Protein AF-A0A0A2TIU3-F1 (afdb_monomer)

Radius of gyration: 14.1 Å; Cα contacts (8 Å, |Δi|>4): 49; chains: 1; bounding box: 33×19×40 Å

Sequence (68 aa):
MNIFTTLFFLVWIAIAMSNAINPRFMWKITDSWKATKEPQDSYFLIRRVGGVIFSIIGIAFFLFVFTR

Mean predicted aligned error: 3.51 Å

Nearest PDB structures (foldseek):
  6ww7-assembly1_E  TM=4.252E-01  e=5.604E+00  Homo sapiens

Foldseek 3Di:
DDPVVVVVLVVQLVLLVCLQPPVPVSCVVPPVVVDPDDDDPVVSVVSNVRSVVSNVVSVVVVVVVVVD

Solvent-accessible surface area (backbone atoms only — not comparable to full-atom values): 3718 Å² total; per-residue (Å²): 128,54,72,68,59,53,52,51,46,52,52,51,29,52,55,19,42,41,20,36,78,40,28,65,61,45,38,55,72,75,44,44,91,77,47,96,64,85,78,59,71,66,58,43,50,50,39,21,55,48,11,47,54,49,23,52,51,38,50,53,50,48,52,56,54,69,76,104

Structure (mmCIF, N/CA/C/O backbone):
data_AF-A0A0A2TIU3-F1
#
_entry.id   AF-A0A0A2TIU3-F1
#
loop_
_atom_site.group_PDB
_atom_site.id
_atom_site.type_symbol
_atom_site.label_atom_id
_atom_site.label_alt_id
_atom_site.label_comp_id
_atom_site.label_asym_id
_atom_site.label_entity_id
_atom_site.label_seq_id
_atom_site.pdbx_PDB_ins_code
_atom_site.Cartn_x
_atom_site.Cartn_y
_atom_site.Cartn_z
_atom_site.occupancy
_atom_site.B_iso_or_equiv
_atom_site.auth_seq_id
_atom_site.auth_comp_id
_atom_site.auth_asym_id
_atom_site.auth_atom_id
_atom_site.pdbx_PDB_model_num
ATOM 1 N N . MET A 1 1 ? 13.568 5.423 -17.284 1.00 80.81 1 MET A N 1
ATOM 2 C CA . MET A 1 1 ? 12.819 5.768 -16.051 1.00 80.81 1 MET A CA 1
ATOM 3 C C . MET A 1 1 ? 13.731 6.495 -15.063 1.00 80.81 1 MET A C 1
ATOM 5 O O . MET A 1 1 ? 14.820 6.003 -14.798 1.00 80.81 1 MET A O 1
ATOM 9 N N . ASN A 1 2 ? 13.324 7.659 -14.544 1.00 91.12 2 ASN A N 1
ATOM 10 C CA . ASN A 1 2 ? 14.124 8.423 -13.573 1.00 91.12 2 ASN A CA 1
ATOM 11 C C . ASN A 1 2 ? 14.005 7.822 -12.165 1.00 91.12 2 ASN A C 1
ATOM 13 O O . ASN A 1 2 ? 12.963 7.264 -11.823 1.00 91.12 2 ASN A O 1
ATOM 17 N N . ILE A 1 3 ? 15.029 8.003 -11.322 1.00 92.56 3 ILE A N 1
ATOM 18 C CA . ILE A 1 3 ? 15.057 7.461 -9.950 1.00 92.56 3 ILE A CA 1
ATOM 19 C C . ILE A 1 3 ? 13.838 7.896 -9.122 1.00 92.56 3 ILE A C 1
ATOM 21 O O . ILE A 1 3 ? 13.231 7.081 -8.432 1.00 92.56 3 ILE A O 1
ATOM 25 N N . PHE A 1 4 ? 13.413 9.154 -9.265 1.00 93.81 4 PHE A N 1
ATOM 26 C CA . PHE A 1 4 ? 12.231 9.696 -8.594 1.00 93.81 4 PHE A CA 1
ATOM 27 C C . PHE A 1 4 ? 10.944 8.966 -8.994 1.00 93.81 4 PHE A C 1
ATOM 29 O O . PHE A 1 4 ? 10.122 8.646 -8.139 1.00 93.81 4 PHE A O 1
ATOM 36 N N . THR A 1 5 ? 10.786 8.658 -10.283 1.00 92.31 5 THR A N 1
ATOM 37 C CA . THR A 1 5 ? 9.622 7.935 -10.808 1.00 92.31 5 THR A CA 1
ATOM 38 C C . THR A 1 5 ? 9.580 6.507 -10.271 1.00 92.31 5 THR A C 1
ATOM 40 O O . THR A 1 5 ? 8.527 6.044 -9.840 1.00 92.31 5 THR A O 1
ATOM 43 N N . THR A 1 6 ? 10.728 5.826 -10.228 1.00 93.19 6 THR A N 1
ATOM 44 C CA . THR A 1 6 ? 10.828 4.474 -9.666 1.00 93.19 6 THR A CA 1
ATOM 45 C C . THR A 1 6 ? 10.447 4.456 -8.187 1.00 93.19 6 THR A C 1
ATOM 47 O O . THR A 1 6 ? 9.615 3.650 -7.775 1.00 93.19 6 THR A O 1
ATOM 50 N N . LEU A 1 7 ? 11.009 5.372 -7.389 1.00 95.75 7 LEU A N 1
ATOM 51 C CA . LEU A 1 7 ? 10.709 5.469 -5.958 1.00 95.75 7 LEU A CA 1
ATOM 52 C C . LEU A 1 7 ? 9.227 5.761 -5.706 1.00 95.75 7 LEU A C 1
ATOM 54 O O . LEU A 1 7 ? 8.625 5.146 -4.829 1.00 95.75 7 LEU A O 1
ATOM 58 N N . PHE A 1 8 ? 8.622 6.641 -6.505 1.00 95.62 8 PHE A N 1
ATOM 59 C CA . PHE A 1 8 ? 7.195 6.938 -6.418 1.00 95.62 8 PHE A CA 1
ATOM 60 C C . PHE A 1 8 ? 6.325 5.687 -6.610 1.00 95.62 8 PHE A C 1
ATOM 62 O O . PHE A 1 8 ? 5.465 5.407 -5.774 1.00 95.62 8 PHE A O 1
ATOM 69 N N . PHE A 1 9 ? 6.570 4.899 -7.664 1.00 95.50 9 PHE A N 1
ATOM 70 C CA . PHE A 1 9 ? 5.802 3.676 -7.915 1.00 95.50 9 PHE A CA 1
ATOM 71 C C . PHE A 1 9 ? 6.009 2.618 -6.833 1.00 95.50 9 PHE A C 1
ATOM 73 O O . PHE A 1 9 ? 5.041 1.992 -6.405 1.00 95.50 9 PHE A O 1
ATOM 80 N N . LEU A 1 10 ? 7.241 2.444 -6.346 1.00 95.69 10 LEU A N 1
ATOM 81 C CA . LEU A 1 10 ? 7.524 1.506 -5.258 1.00 95.69 10 LEU A CA 1
ATOM 82 C C . LEU A 1 10 ? 6.756 1.876 -3.984 1.00 95.69 10 LEU A C 1
ATOM 84 O O . LEU A 1 10 ? 6.118 1.014 -3.380 1.00 95.69 10 LEU A O 1
ATOM 88 N N . VAL A 1 11 ? 6.763 3.158 -3.603 1.00 96.56 11 VAL A N 1
ATOM 89 C CA . VAL A 1 11 ? 6.029 3.645 -2.427 1.00 96.56 11 VAL A CA 1
ATOM 90 C C . VAL A 1 11 ? 4.521 3.483 -2.615 1.00 96.56 11 VAL A C 1
ATOM 92 O O . VAL A 1 11 ? 3.853 2.971 -1.717 1.00 96.56 11 VAL A O 1
ATOM 95 N N . TRP A 1 12 ? 3.981 3.850 -3.782 1.00 96.25 12 TRP A N 1
ATOM 96 C CA . TRP A 1 12 ? 2.563 3.652 -4.094 1.00 96.25 12 TRP A CA 1
ATOM 97 C C . TRP A 1 12 ? 2.167 2.186 -3.928 1.00 96.25 12 TRP A C 1
ATOM 99 O O . TRP A 1 12 ? 1.226 1.878 -3.194 1.00 96.25 12 TRP A O 1
ATOM 109 N N . ILE A 1 13 ? 2.867 1.276 -4.611 1.00 96.00 13 ILE A N 1
ATOM 110 C CA . ILE A 1 13 ? 2.524 -0.149 -4.624 1.00 96.00 13 ILE A CA 1
ATOM 111 C C . ILE A 1 13 ? 2.622 -0.722 -3.209 1.00 96.00 13 ILE A C 1
ATOM 113 O O . ILE A 1 13 ? 1.708 -1.431 -2.788 1.00 96.00 13 ILE A O 1
ATOM 117 N N . ALA A 1 14 ? 3.657 -0.360 -2.443 1.00 95.88 14 ALA A N 1
ATOM 118 C CA . ALA A 1 14 ? 3.815 -0.793 -1.057 1.00 95.88 14 ALA A CA 1
ATOM 119 C C . ALA A 1 14 ? 2.640 -0.346 -0.167 1.00 95.88 14 ALA A C 1
ATOM 121 O O . ALA A 1 14 ? 2.087 -1.153 0.586 1.00 95.88 14 ALA A O 1
ATOM 122 N N . ILE A 1 15 ? 2.207 0.913 -0.279 1.00 95.50 15 ILE A N 1
ATOM 123 C CA . ILE A 1 15 ? 1.058 1.459 0.465 1.00 95.50 15 ILE A CA 1
ATOM 124 C C . ILE A 1 15 ? -0.247 0.762 0.057 1.00 95.50 15 ILE A C 1
ATOM 126 O O . ILE A 1 15 ? -1.060 0.404 0.917 1.00 95.50 15 ILE A O 1
ATOM 130 N N . ALA A 1 16 ? -0.460 0.553 -1.242 1.00 95.88 16 ALA A N 1
ATOM 131 C CA . ALA A 1 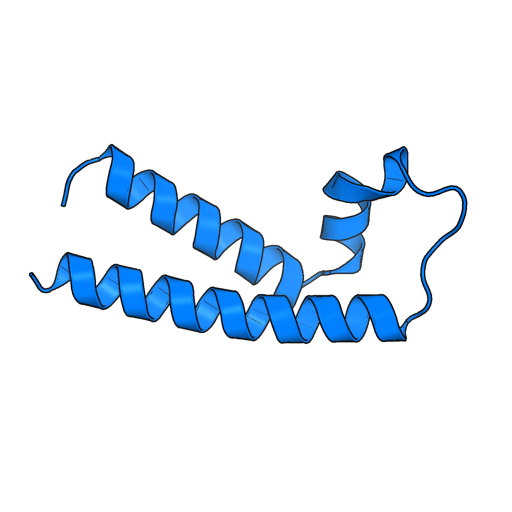16 ? -1.653 -0.110 -1.761 1.00 95.88 16 ALA A CA 1
ATOM 132 C C . ALA A 1 16 ? -1.721 -1.582 -1.315 1.00 95.88 16 ALA A C 1
ATOM 134 O O . ALA A 1 16 ? -2.749 -2.025 -0.797 1.00 95.88 16 ALA A O 1
ATOM 135 N N . MET A 1 17 ? -0.598 -2.307 -1.389 1.00 95.38 17 MET A N 1
ATOM 136 C CA . MET A 1 17 ? -0.510 -3.698 -0.931 1.00 95.38 17 MET A CA 1
ATOM 137 C C . MET A 1 17 ? -0.713 -3.803 0.579 1.00 95.38 17 MET A C 1
ATOM 139 O O . MET A 1 17 ? -1.401 -4.707 1.047 1.00 95.38 17 MET A O 1
ATOM 143 N N . SER A 1 18 ? -0.179 -2.854 1.349 1.00 94.94 18 SER A N 1
ATOM 144 C CA . SER A 1 18 ? -0.383 -2.807 2.801 1.00 94.94 18 SER A CA 1
ATOM 145 C C . SER A 1 18 ? -1.865 -2.636 3.156 1.00 94.94 18 SER A C 1
ATOM 147 O O . SER A 1 18 ? -2.366 -3.325 4.045 1.00 94.94 18 SER A O 1
ATOM 149 N N . ASN A 1 19 ? -2.597 -1.790 2.415 1.00 94.12 19 ASN A N 1
ATOM 150 C CA . ASN A 1 19 ? -4.055 -1.667 2.548 1.00 94.12 19 ASN A CA 1
ATOM 151 C C . ASN A 1 19 ? -4.803 -2.948 2.141 1.00 94.12 19 ASN A C 1
ATOM 153 O O . ASN A 1 19 ? -5.812 -3.277 2.761 1.00 94.12 19 ASN A O 1
ATOM 157 N N . ALA A 1 20 ? -4.322 -3.686 1.138 1.00 95.25 20 ALA A N 1
ATOM 158 C CA . ALA A 1 20 ? -4.924 -4.954 0.727 1.00 95.25 20 ALA A CA 1
ATOM 159 C C . ALA A 1 20 ? -4.736 -6.060 1.786 1.00 95.25 20 ALA A C 1
ATOM 161 O O . ALA A 1 20 ? -5.695 -6.734 2.177 1.00 95.25 20 ALA A O 1
ATOM 162 N N . ILE A 1 21 ? -3.509 -6.231 2.286 1.00 95.56 21 ILE A N 1
ATOM 163 C CA . ILE A 1 21 ? -3.152 -7.300 3.229 1.00 95.56 21 ILE A CA 1
ATOM 164 C C . ILE A 1 21 ? -3.777 -7.022 4.600 1.00 95.56 21 ILE A C 1
ATOM 166 O O . ILE A 1 21 ? -4.560 -7.831 5.110 1.00 95.56 21 ILE A O 1
ATOM 170 N N . ASN A 1 22 ? -3.485 -5.854 5.180 1.00 94.62 22 ASN A N 1
ATOM 171 C CA . ASN A 1 22 ? -3.922 -5.496 6.524 1.00 94.62 22 ASN A CA 1
ATOM 172 C C . ASN A 1 22 ? -4.488 -4.062 6.576 1.00 94.62 22 ASN A C 1
ATOM 174 O O . ASN A 1 22 ? -3.826 -3.137 7.062 1.00 94.62 22 ASN A O 1
ATOM 178 N N . PRO A 1 23 ? -5.743 -3.864 6.121 1.00 93.38 23 PRO A N 1
ATOM 179 C CA . PRO A 1 23 ? -6.378 -2.546 6.095 1.00 93.38 23 PRO A CA 1
ATOM 180 C C . PRO A 1 23 ? -6.526 -1.931 7.493 1.00 93.38 23 PRO A C 1
ATOM 182 O O . PRO A 1 23 ? -6.480 -0.708 7.615 1.00 93.38 23 PRO A O 1
ATOM 185 N N . ARG A 1 24 ? -6.670 -2.754 8.546 1.00 92.88 24 ARG A N 1
ATOM 186 C CA . ARG A 1 24 ? -6.786 -2.292 9.941 1.00 92.88 24 ARG A CA 1
ATOM 187 C C . ARG A 1 24 ? -5.476 -1.723 10.461 1.00 92.88 24 ARG A C 1
ATOM 189 O O . ARG A 1 24 ? -5.478 -0.647 11.048 1.00 92.88 24 ARG A O 1
ATOM 196 N N . PHE A 1 25 ? -4.357 -2.404 10.213 1.00 92.12 25 PHE A N 1
ATOM 197 C CA . PHE A 1 25 ? -3.036 -1.886 10.569 1.00 92.12 25 PHE A CA 1
ATOM 198 C C . PHE A 1 25 ? -2.747 -0.572 9.845 1.00 92.12 25 PHE A C 1
ATOM 200 O O . PHE A 1 25 ? -2.337 0.406 10.467 1.00 92.12 25 PHE A O 1
ATOM 207 N N . MET A 1 26 ? -3.049 -0.518 8.547 1.00 93.31 26 MET A N 1
ATOM 208 C CA . MET A 1 26 ? -2.827 0.688 7.760 1.00 93.31 26 MET A CA 1
ATOM 209 C C . MET A 1 26 ? -3.703 1.850 8.234 1.00 93.31 26 MET A C 1
ATOM 211 O O . MET A 1 26 ? -3.233 2.973 8.367 1.00 93.31 26 MET A O 1
ATOM 215 N N . TRP A 1 27 ? -4.969 1.585 8.556 1.00 94.25 27 TRP A N 1
ATOM 216 C CA . TRP A 1 27 ? -5.862 2.578 9.152 1.00 94.25 27 TRP A CA 1
ATOM 217 C C . TRP A 1 27 ? -5.362 3.043 10.519 1.00 94.25 27 TRP A C 1
ATOM 219 O O . TRP A 1 27 ? -5.405 4.234 10.823 1.00 94.25 27 TRP A O 1
ATOM 229 N N . LYS A 1 28 ? -4.808 2.123 11.317 1.00 92.75 28 LYS A N 1
ATOM 230 C CA . LYS A 1 28 ? -4.220 2.449 12.611 1.00 92.75 28 LYS A CA 1
ATOM 231 C C . LYS A 1 28 ? -3.064 3.439 12.479 1.00 92.75 28 LYS A C 1
ATOM 233 O O . LYS A 1 28 ? -2.941 4.323 13.314 1.00 92.75 28 LYS A O 1
ATOM 238 N N . ILE A 1 29 ? -2.253 3.341 11.432 1.00 92.25 29 ILE A N 1
ATOM 239 C CA . ILE A 1 29 ? -1.157 4.289 11.197 1.00 92.25 29 ILE A CA 1
ATOM 240 C C . ILE A 1 29 ? -1.680 5.615 10.633 1.00 92.25 29 ILE A C 1
ATOM 242 O O . ILE A 1 29 ? -1.291 6.678 11.109 1.00 92.25 29 ILE A O 1
ATOM 246 N N . THR A 1 30 ? -2.546 5.573 9.615 1.00 91.56 30 THR A N 1
ATOM 247 C CA . THR A 1 30 ? -2.880 6.780 8.840 1.00 91.56 30 THR A CA 1
ATOM 248 C C . THR A 1 30 ? -4.000 7.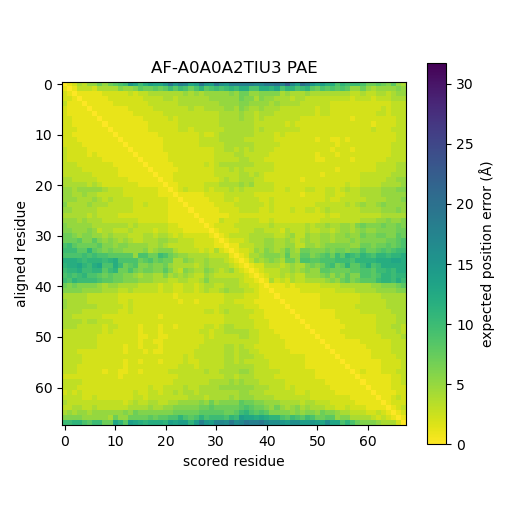613 9.447 1.00 91.56 30 THR A C 1
ATOM 250 O O . THR A 1 30 ? -3.949 8.841 9.378 1.00 91.56 30 THR A O 1
ATOM 253 N N . ASP A 1 31 ? -5.010 6.957 10.018 1.00 89.50 31 ASP A N 1
ATOM 254 C CA . ASP A 1 31 ? -6.319 7.564 10.269 1.00 89.50 31 ASP A CA 1
ATOM 255 C C . ASP A 1 31 ? -6.767 7.441 11.730 1.00 89.50 31 ASP A C 1
ATOM 25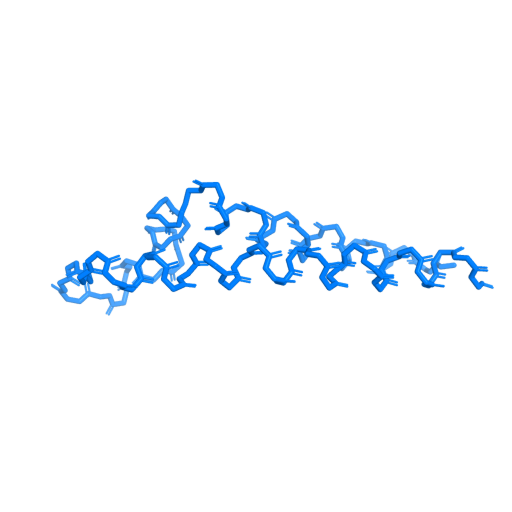7 O O . ASP A 1 31 ? -7.635 8.204 12.150 1.00 89.50 31 ASP A O 1
ATOM 261 N N . SER A 1 32 ? -6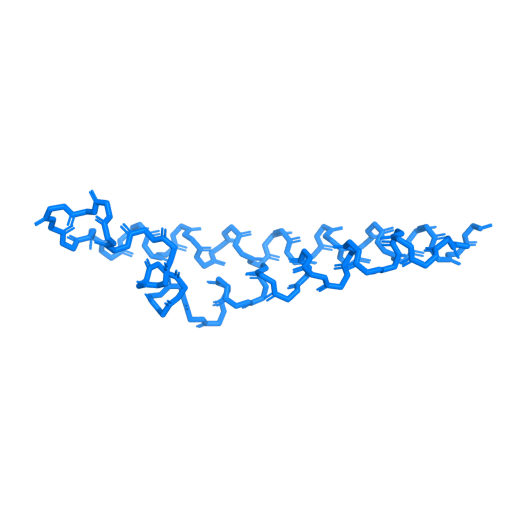.181 6.539 12.530 1.00 90.00 32 SER A N 1
ATOM 262 C CA . SER A 1 32 ? -6.631 6.333 13.920 1.00 90.00 32 SER A CA 1
ATOM 263 C C . SER A 1 32 ? -6.507 7.576 14.790 1.00 90.00 32 SER A C 1
ATOM 265 O O . SER A 1 32 ? -7.373 7.825 15.618 1.00 90.00 32 SER A O 1
ATOM 267 N N . TRP A 1 33 ? -5.478 8.393 14.564 1.00 92.00 33 TRP A N 1
ATOM 268 C CA . TRP A 1 33 ? -5.261 9.633 15.307 1.00 92.00 33 TRP A CA 1
ATOM 269 C C . TRP A 1 33 ? -6.308 10.712 14.993 1.00 92.00 33 TRP A C 1
ATOM 271 O O . TRP A 1 33 ? -6.446 11.664 15.755 1.00 92.00 33 TRP A O 1
ATOM 281 N N . LYS A 1 34 ? -7.055 10.568 13.888 1.00 90.56 34 LYS A N 1
ATOM 282 C CA . LYS A 1 34 ? -8.156 11.466 13.503 1.00 90.56 34 LYS A CA 1
ATOM 283 C C . LYS A 1 34 ? -9.520 10.946 13.948 1.00 90.56 34 LYS A C 1
ATOM 285 O O . LYS A 1 34 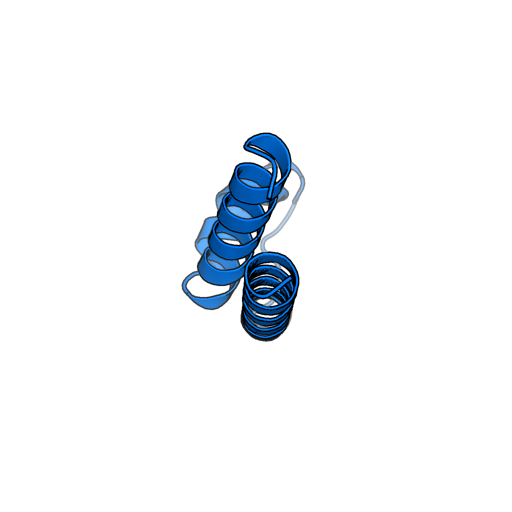? -10.489 11.700 13.958 1.00 90.56 34 LYS A O 1
ATOM 290 N N . ALA A 1 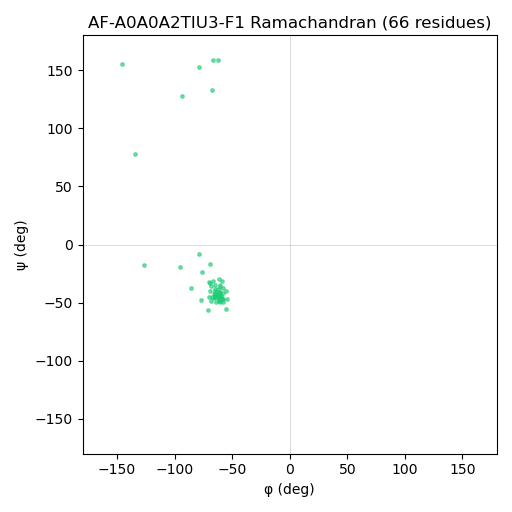35 ? -9.627 9.653 14.234 1.00 87.25 35 ALA A N 1
ATOM 291 C CA . ALA A 1 35 ? -10.904 8.993 14.425 1.00 87.25 35 ALA A CA 1
ATOM 292 C C . ALA A 1 35 ? -11.309 8.973 15.902 1.00 87.25 35 ALA A C 1
ATOM 294 O O . ALA A 1 35 ? -10.580 8.488 16.759 1.00 87.25 35 ALA A O 1
ATOM 295 N N . THR A 1 36 ? -12.522 9.442 16.199 1.00 86.00 36 THR A N 1
ATOM 296 C CA . THR A 1 36 ? -13.093 9.382 17.556 1.00 86.00 36 THR A CA 1
ATOM 297 C C . THR A 1 36 ? -13.584 7.974 17.923 1.00 86.00 36 THR A C 1
ATOM 299 O O . THR A 1 36 ? -13.702 7.653 19.103 1.00 86.00 36 THR A O 1
ATOM 302 N N . LYS A 1 37 ? -13.902 7.132 16.927 1.00 87.12 37 LYS A N 1
ATOM 303 C CA . LYS A 1 37 ? -14.384 5.747 17.089 1.00 87.12 37 LYS A CA 1
ATOM 304 C C . LYS A 1 37 ? -13.861 4.855 15.961 1.00 87.12 37 LYS A C 1
ATOM 306 O O . LYS A 1 37 ? -13.574 5.351 14.871 1.00 87.12 37 LYS A O 1
ATOM 311 N N . GLU A 1 38 ? -13.767 3.549 16.216 1.00 88.38 38 GLU A N 1
ATOM 312 C CA . GLU A 1 38 ? -13.370 2.578 15.190 1.00 88.38 38 GLU A CA 1
ATOM 313 C C . GLU A 1 38 ? -14.456 2.465 14.095 1.00 88.38 38 GLU A C 1
ATOM 315 O O . GLU A 1 38 ? -15.645 2.371 14.421 1.00 88.38 38 GLU A O 1
ATOM 320 N N . PRO A 1 39 ? -14.078 2.504 12.801 1.00 90.44 39 PRO A N 1
ATOM 321 C CA . PRO A 1 39 ? -14.991 2.303 11.688 1.00 90.44 39 PRO A CA 1
ATOM 322 C C . PRO A 1 39 ? -15.626 0.915 11.702 1.00 90.44 39 PRO A C 1
ATOM 324 O O . PRO A 1 39 ? -15.079 -0.045 12.239 1.00 90.44 39 PRO A O 1
ATOM 327 N N . GLN A 1 40 ? -16.762 0.796 11.023 1.00 92.56 40 GLN A N 1
ATOM 328 C CA . GLN A 1 40 ? -17.410 -0.493 10.801 1.00 92.56 40 GLN A CA 1
ATOM 329 C C . GLN A 1 40 ? -16.575 -1.399 9.883 1.00 92.56 40 GLN A C 1
ATOM 331 O O . GLN A 1 40 ? -15.783 -0.933 9.064 1.00 92.56 40 GLN A O 1
ATOM 336 N N . ASP A 1 41 ? -16.822 -2.705 9.947 1.00 92.75 41 ASP A N 1
ATOM 337 C CA . ASP A 1 41 ? -16.107 -3.706 9.146 1.00 92.75 41 ASP A CA 1
ATOM 338 C C . ASP A 1 41 ? -16.220 -3.483 7.630 1.00 92.75 41 ASP A C 1
ATOM 340 O O . ASP A 1 41 ? -15.272 -3.751 6.886 1.00 92.75 41 ASP A O 1
ATOM 344 N N . SER A 1 42 ? -17.340 -2.918 7.170 1.00 93.69 42 SER A N 1
ATOM 345 C CA . SER A 1 42 ? -17.563 -2.539 5.770 1.00 93.69 42 SER A CA 1
ATOM 346 C C . SER A 1 42 ? -16.511 -1.551 5.256 1.00 93.69 42 SER A C 1
ATOM 348 O O . SER A 1 42 ? -16.034 -1.690 4.130 1.00 93.69 42 SER A O 1
ATOM 350 N N . TYR A 1 43 ? -16.073 -0.605 6.091 1.00 92.88 43 TYR A N 1
ATOM 351 C CA . TYR A 1 43 ? -15.022 0.352 5.748 1.00 92.88 43 TYR A CA 1
ATOM 352 C C . TYR A 1 43 ? -13.684 -0.352 5.480 1.00 92.88 43 TYR A C 1
ATOM 354 O O . TYR A 1 43 ? -12.999 -0.051 4.500 1.00 92.88 43 TYR A O 1
ATOM 362 N N . PHE A 1 44 ? -13.326 -1.337 6.308 1.00 94.75 44 PHE A N 1
ATOM 363 C CA . PHE A 1 44 ? -12.094 -2.108 6.129 1.00 94.75 44 PHE A CA 1
ATOM 364 C C . PHE A 1 44 ? -12.153 -3.030 4.910 1.00 94.75 44 PHE A C 1
ATOM 366 O O . PHE A 1 44 ? -11.134 -3.237 4.249 1.00 94.75 44 PHE A O 1
ATOM 373 N N . LEU A 1 45 ? -13.340 -3.542 4.577 1.00 95.06 45 LEU A N 1
ATOM 374 C CA . LEU A 1 45 ? -13.563 -4.344 3.377 1.00 95.06 45 LEU A CA 1
ATOM 375 C C . LEU A 1 45 ? -13.394 -3.493 2.110 1.00 95.06 45 LEU A C 1
ATOM 377 O O . LEU A 1 45 ? -12.654 -3.884 1.208 1.00 95.06 45 LEU A O 1
ATOM 381 N N . ILE A 1 46 ? -13.973 -2.287 2.085 1.00 95.25 46 ILE A N 1
ATOM 382 C CA . ILE A 1 46 ? -13.785 -1.320 0.991 1.00 95.25 46 ILE A CA 1
ATOM 383 C C . ILE A 1 46 ? -12.307 -0.940 0.856 1.00 95.25 46 ILE A C 1
ATOM 385 O O . ILE A 1 46 ? -11.772 -0.959 -0.250 1.00 95.25 46 ILE A O 1
ATOM 389 N N . ARG A 1 47 ? -11.614 -0.659 1.968 1.00 94.88 47 ARG A N 1
ATOM 390 C CA . ARG A 1 47 ? -10.167 -0.375 1.965 1.00 94.88 47 ARG A CA 1
ATOM 391 C C . ARG A 1 47 ? -9.344 -1.521 1.383 1.00 94.88 47 ARG A C 1
ATOM 393 O O . ARG A 1 47 ? -8.419 -1.262 0.620 1.00 94.88 47 ARG A O 1
ATOM 400 N N . ARG A 1 48 ? -9.678 -2.773 1.712 1.00 96.00 48 ARG A N 1
ATOM 401 C CA . ARG A 1 48 ? -8.999 -3.953 1.160 1.00 96.00 48 ARG A CA 1
ATOM 402 C C . ARG A 1 48 ? -9.210 -4.064 -0.347 1.00 96.00 48 ARG A C 1
ATOM 404 O O . ARG A 1 48 ? -8.234 -4.214 -1.075 1.00 96.00 48 ARG A O 1
ATOM 411 N N . VAL A 1 49 ? -10.456 -3.959 -0.815 1.00 97.12 49 VAL A N 1
ATOM 412 C CA . VAL A 1 49 ? -10.785 -4.021 -2.251 1.00 97.12 49 VAL A CA 1
ATOM 413 C C . VAL A 1 49 ? -10.111 -2.878 -3.009 1.00 97.12 49 VAL A C 1
ATOM 415 O O . VAL A 1 49 ? -9.461 -3.113 -4.025 1.00 97.12 49 VAL A O 1
ATOM 418 N N . GLY A 1 50 ? -10.183 -1.657 -2.473 1.00 96.00 50 GLY A N 1
ATOM 419 C CA . GLY A 1 50 ? -9.479 -0.499 -3.014 1.00 96.00 50 GLY A CA 1
ATOM 420 C C . GLY A 1 50 ? -7.971 -0.732 -3.080 1.00 96.00 50 GLY A C 1
ATOM 421 O O . GLY A 1 50 ? -7.375 -0.521 -4.129 1.00 96.00 50 GLY A O 1
ATOM 422 N N . GLY A 1 51 ? -7.362 -1.242 -2.006 1.00 95.81 51 GLY A N 1
ATOM 423 C CA . GLY A 1 51 ? -5.943 -1.597 -1.964 1.00 95.81 51 GLY A CA 1
ATOM 424 C C . GLY A 1 51 ? -5.540 -2.560 -3.082 1.00 95.81 51 GLY A C 1
ATOM 425 O O . GLY A 1 51 ? -4.576 -2.289 -3.788 1.00 95.81 51 GLY A O 1
ATOM 426 N N . VAL A 1 52 ? -6.316 -3.626 -3.313 1.00 97.44 52 VAL A N 1
ATOM 427 C CA . VAL A 1 52 ? -6.066 -4.581 -4.409 1.00 97.44 52 VAL A CA 1
ATOM 428 C C . VAL A 1 52 ? -6.130 -3.890 -5.773 1.00 97.44 52 VAL A C 1
ATOM 430 O O . VAL A 1 52 ? -5.206 -4.029 -6.573 1.00 97.44 52 VAL A O 1
ATOM 433 N N . ILE A 1 53 ? -7.183 -3.109 -6.030 1.00 97.81 53 ILE A N 1
ATOM 434 C CA . ILE A 1 53 ? -7.361 -2.395 -7.302 1.00 97.81 53 ILE A CA 1
ATOM 435 C C . ILE A 1 53 ? -6.204 -1.411 -7.532 1.00 97.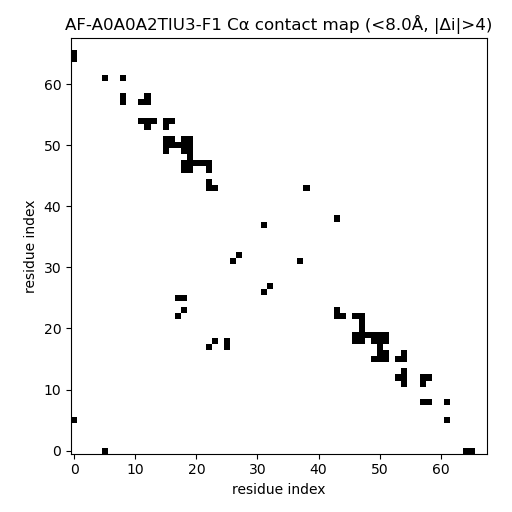81 53 ILE A C 1
ATOM 437 O O . ILE A 1 53 ? -5.583 -1.421 -8.595 1.00 97.81 53 ILE A O 1
ATOM 441 N N . PHE A 1 54 ? -5.860 -0.602 -6.528 1.00 96.94 54 PHE A N 1
ATOM 442 C CA . PHE A 1 54 ? -4.767 0.368 -6.619 1.00 96.94 54 PHE A CA 1
ATOM 443 C C . PHE A 1 54 ? -3.391 -0.290 -6.750 1.00 96.94 54 PHE A C 1
ATOM 445 O O . PHE A 1 54 ? -2.524 0.279 -7.415 1.00 96.94 54 PHE A O 1
ATOM 452 N N . SER A 1 55 ? -3.179 -1.476 -6.171 1.00 96.38 55 SER A N 1
ATOM 453 C CA . SER A 1 55 ? -1.962 -2.264 -6.389 1.00 96.38 55 SER A CA 1
ATOM 454 C C . SER A 1 55 ? -1.858 -2.737 -7.835 1.00 96.38 55 SER A C 1
ATOM 456 O O . SER A 1 55 ? -0.803 -2.572 -8.442 1.00 96.38 55 SER A O 1
ATOM 458 N N . ILE A 1 56 ? -2.942 -3.271 -8.410 1.00 97.44 56 ILE A N 1
ATOM 459 C CA . ILE A 1 56 ? -2.966 -3.732 -9.808 1.00 97.44 56 ILE A CA 1
ATOM 460 C C . ILE A 1 56 ? -2.688 -2.565 -10.761 1.00 97.44 56 ILE A C 1
ATOM 462 O O . ILE A 1 56 ? -1.831 -2.682 -11.634 1.00 97.44 56 ILE A O 1
ATOM 466 N N . ILE A 1 57 ? -3.359 -1.424 -10.563 1.00 97.12 57 ILE A N 1
ATOM 467 C CA . ILE A 1 57 ? -3.148 -0.217 -11.377 1.00 97.12 57 ILE A CA 1
ATOM 468 C C . ILE A 1 57 ? -1.700 0.271 -11.254 1.00 97.12 57 ILE A C 1
ATOM 470 O O . ILE A 1 57 ? -1.056 0.543 -12.266 1.00 97.12 57 ILE A O 1
ATOM 474 N N . GLY A 1 58 ? -1.168 0.342 -10.029 1.00 95.69 58 GLY A N 1
ATOM 475 C CA . GLY A 1 58 ? 0.207 0.774 -9.781 1.00 95.69 58 GLY A CA 1
ATOM 476 C C . GLY A 1 58 ? 1.239 -0.118 -10.474 1.00 95.69 58 GLY A C 1
ATOM 477 O O . GLY A 1 58 ? 2.150 0.393 -11.121 1.00 95.69 58 GLY A O 1
ATOM 478 N N . ILE A 1 59 ? 1.064 -1.442 -10.406 1.00 95.69 59 ILE A N 1
ATOM 479 C CA . ILE A 1 59 ? 1.935 -2.411 -11.089 1.00 95.69 59 ILE A CA 1
ATOM 480 C C . ILE A 1 59 ? 1.814 -2.270 -12.611 1.00 95.69 59 ILE A C 1
ATOM 482 O O . ILE A 1 59 ? 2.832 -2.220 -13.295 1.00 95.69 59 ILE A O 1
ATOM 486 N N . ALA A 1 60 ? 0.597 -2.163 -13.151 1.00 96.06 60 ALA A N 1
ATOM 487 C CA . ALA A 1 60 ? 0.380 -2.017 -14.589 1.00 96.06 60 ALA A CA 1
ATOM 488 C C . ALA A 1 60 ? 1.045 -0.746 -15.144 1.00 96.06 60 ALA A C 1
ATOM 490 O O . ALA A 1 60 ? 1.704 -0.792 -16.181 1.00 96.06 60 ALA A O 1
ATOM 491 N N . PHE A 1 61 ? 0.925 0.377 -14.432 1.00 94.88 61 PHE A N 1
ATOM 492 C CA . PHE A 1 61 ? 1.570 1.634 -14.817 1.00 94.88 61 PHE A CA 1
ATOM 493 C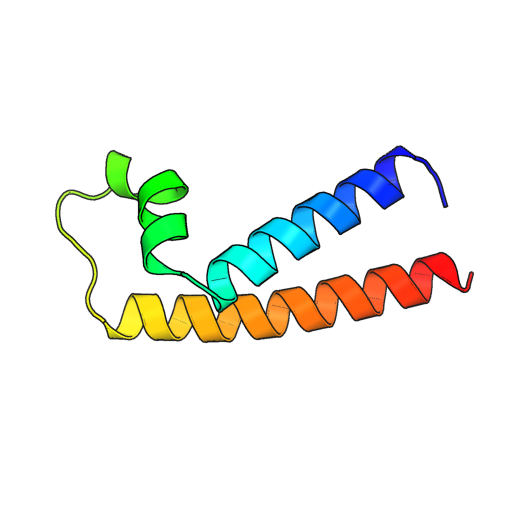 C . PHE A 1 61 ? 3.087 1.576 -14.671 1.00 94.88 61 PHE A C 1
ATOM 495 O O . PHE A 1 61 ? 3.794 2.055 -15.556 1.00 94.88 61 PHE A O 1
ATOM 502 N N . PHE A 1 62 ? 3.592 0.956 -13.602 1.00 94.50 62 PHE A N 1
ATOM 503 C CA . PHE A 1 62 ? 5.025 0.739 -13.434 1.00 94.50 62 PHE A CA 1
ATOM 504 C C . PHE A 1 62 ? 5.606 -0.075 -14.595 1.00 94.50 62 PHE A C 1
ATOM 506 O O . PHE A 1 62 ? 6.604 0.334 -15.181 1.00 94.50 62 PHE A O 1
ATOM 513 N N . LEU A 1 63 ? 4.947 -1.173 -14.983 1.00 93.38 63 LEU A N 1
ATOM 514 C CA . LEU A 1 63 ? 5.356 -1.996 -16.123 1.00 93.38 63 LEU A CA 1
ATOM 515 C C . LEU A 1 63 ? 5.286 -1.222 -17.442 1.00 93.38 63 LEU A C 1
ATOM 517 O O . LEU A 1 63 ? 6.243 -1.254 -18.205 1.00 93.38 63 LEU A O 1
ATOM 521 N N . PHE A 1 64 ? 4.203 -0.480 -17.688 1.00 92.56 64 PHE A N 1
ATOM 522 C CA . PHE A 1 64 ? 4.050 0.325 -18.901 1.00 92.56 64 PHE A CA 1
ATOM 523 C C . PHE A 1 64 ? 5.172 1.359 -19.057 1.00 92.56 64 PHE A C 1
ATOM 525 O O . PHE A 1 64 ? 5.772 1.470 -20.127 1.00 92.56 64 PHE A O 1
ATOM 532 N N . VAL A 1 65 ? 5.481 2.092 -17.981 1.00 89.94 65 VAL A N 1
ATOM 533 C CA . VAL A 1 65 ? 6.564 3.085 -17.960 1.00 89.94 65 VAL A CA 1
ATOM 534 C C . VAL A 1 65 ? 7.936 2.419 -18.043 1.00 89.94 65 VAL A C 1
ATOM 536 O O . VAL A 1 65 ? 8.839 2.989 -18.638 1.00 89.94 65 VAL A O 1
ATOM 539 N N . PHE A 1 66 ? 8.108 1.227 -17.470 1.00 85.69 66 PHE A N 1
ATOM 540 C CA . PHE A 1 66 ? 9.357 0.473 -17.562 1.00 85.69 66 PHE A CA 1
ATOM 541 C C . PHE A 1 66 ? 9.633 -0.043 -18.981 1.00 85.69 66 PHE A C 1
ATOM 543 O O . PHE A 1 66 ? 10.785 -0.093 -19.399 1.00 85.69 66 PHE A O 1
ATOM 550 N N . THR A 1 67 ? 8.590 -0.426 -19.722 1.00 86.19 67 THR A N 1
ATOM 551 C CA . THR A 1 67 ? 8.714 -0.931 -21.101 1.00 86.19 67 THR A CA 1
ATOM 552 C C . THR A 1 67 ? 8.900 0.152 -22.168 1.00 86.19 67 THR A C 1
ATOM 554 O O . THR A 1 67 ? 9.142 -0.194 -23.323 1.00 86.19 67 THR A O 1
ATOM 557 N N . ARG A 1 68 ? 8.767 1.436 -21.816 1.00 70.50 68 ARG A N 1
ATOM 558 C CA . ARG A 1 68 ? 9.020 2.579 -22.707 1.00 70.50 68 ARG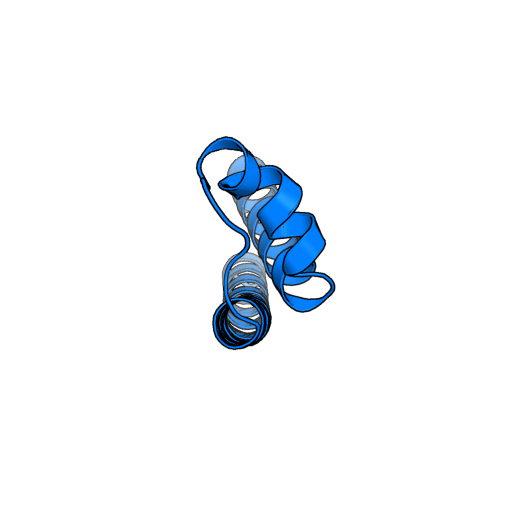 A CA 1
ATOM 559 C C . ARG A 1 68 ? 10.363 3.234 -22.410 1.00 70.50 68 ARG A C 1
ATOM 561 O O . ARG A 1 68 ? 10.997 3.665 -23.393 1.00 70.50 68 ARG A O 1
#

Secondary structure (DSSP, 8-state):
--HHHHHHHHHHHHHHHHHHH-HHHHHHHHTGGG-SSPPPHHHHHHHHHHHHHHHHHHHHHHHHHHT-

pLDDT: mean 93.1, std 4.29, range [70.5, 97.81]